Protein AF-A0A9D9JN97-F1 (afdb_monomer_lite)

Foldseek 3Di:
DPPPDDDDPPDQADPPPRHGQWDADPPPRDTGGLPDQADPVPRDGDDRPVDPPPPPPPPDVVVVVCVVVPDDPPDDDPDDDDDPDPPDDDDPPDDPDDDDDDDDDDDDDDD

pLDDT: mean 71.77, std 16.31, range [49.97, 95.75]

Radius of gyration: 35.33 Å; chains: 1; bounding box: 67×77×44 Å

Sequence (111 aa):
PHCQRPVQDDFQFCPYCRAPLKQLCIACGRLLSLDWPHCPYCGTRQPTEEGGVTVQERRSPLEAVQRVLGRTPGGRRPETPLPENEATTLPPGWSRSRRENEPDTSELPRA

Structure (mmCIF, N/CA/C/O backbone):
data_AF-A0A9D9JN97-F1
#
_entry.id   AF-A0A9D9JN97-F1
#
loop_
_atom_site.group_PDB
_atom_site.id
_atom_site.type_symbol
_atom_site.label_atom_id
_atom_site.label_alt_id
_atom_site.label_comp_id
_atom_site.label_asym_id
_atom_site.label_entity_id
_atom_site.label_seq_id
_atom_site.pdbx_PDB_ins_code
_atom_site.Cartn_x
_atom_site.Cartn_y
_atom_site.Cartn_z
_atom_site.occupancy
_atom_site.B_iso_or_equiv
_atom_site.auth_seq_id
_atom_site.auth_comp_id
_atom_site.auth_asym_id
_atom_site.auth_atom_id
_atom_site.pdbx_PDB_model_num
ATOM 1 N N . PRO A 1 1 ? 0.350 -3.932 12.314 1.00 62.53 1 PRO A N 1
ATOM 2 C CA . PRO A 1 1 ? -0.650 -3.024 12.942 1.00 62.53 1 PRO A CA 1
ATOM 3 C C . PRO A 1 1 ? -0.327 -2.840 14.435 1.00 62.53 1 PRO A C 1
ATOM 5 O O . PRO A 1 1 ? -0.243 -3.830 15.149 1.00 62.53 1 PRO A O 1
ATOM 8 N N . HIS A 1 2 ? -0.067 -1.609 14.892 1.00 71.44 2 HIS A N 1
ATOM 9 C CA . HIS A 1 2 ? 0.570 -1.375 16.202 1.00 71.44 2 HIS A CA 1
ATOM 10 C C . HIS A 1 2 ? -0.420 -1.117 17.352 1.00 71.44 2 HIS A C 1
ATOM 12 O O . HIS A 1 2 ? -0.147 -1.464 18.492 1.00 71.44 2 HIS A O 1
ATOM 18 N N . CYS A 1 3 ? -1.590 -0.535 17.065 1.00 87.38 3 CYS A N 1
ATOM 19 C CA . CYS A 1 3 ? -2.533 -0.119 18.108 1.00 87.38 3 CYS A CA 1
ATOM 20 C C . CYS A 1 3 ? -3.540 -1.197 18.543 1.00 87.38 3 CYS A C 1
ATOM 22 O O . CYS A 1 3 ? -4.233 -0.971 19.528 1.00 87.38 3 CYS A O 1
ATOM 24 N N . GLN A 1 4 ? -3.646 -2.317 17.809 1.00 82.38 4 GLN A N 1
ATOM 25 C CA . GLN A 1 4 ? -4.538 -3.467 18.074 1.00 82.38 4 GLN A CA 1
ATOM 26 C C . GLN A 1 4 ? -6.012 -3.112 18.376 1.00 82.38 4 GLN A C 1
ATOM 28 O O . GLN A 1 4 ? -6.740 -3.888 18.986 1.00 82.38 4 GLN A O 1
ATOM 33 N N . ARG A 1 5 ? -6.473 -1.931 17.951 1.00 85.31 5 ARG A N 1
ATOM 34 C CA . ARG A 1 5 ? -7.856 -1.487 18.149 1.00 85.31 5 ARG A CA 1
ATOM 35 C C . ARG A 1 5 ? -8.774 -2.117 17.101 1.00 85.31 5 ARG A C 1
ATOM 37 O O . ARG A 1 5 ? -8.338 -2.275 15.958 1.00 85.31 5 ARG A O 1
ATOM 44 N N . PRO A 1 6 ? -10.035 -2.425 17.454 1.00 85.94 6 PRO A N 1
ATOM 45 C CA . PRO A 1 6 ? -11.013 -2.894 16.486 1.00 85.94 6 PRO A CA 1
ATOM 46 C C . PRO A 1 6 ? -11.269 -1.805 15.441 1.00 85.94 6 PRO A C 1
ATOM 48 O O . PRO A 1 6 ? -11.379 -0.618 15.756 1.00 85.94 6 PRO A O 1
ATOM 51 N N . VAL A 1 7 ? -11.333 -2.226 14.187 1.00 89.38 7 VAL A N 1
ATOM 52 C CA . VAL A 1 7 ? -11.551 -1.382 13.011 1.00 89.38 7 VAL A CA 1
ATOM 53 C C . VAL A 1 7 ? -12.581 -2.066 12.124 1.00 89.38 7 VAL A C 1
ATOM 55 O O . VAL A 1 7 ? -12.711 -3.288 12.161 1.00 89.38 7 VAL A O 1
ATOM 58 N N . GLN A 1 8 ? -13.335 -1.280 11.359 1.00 86.25 8 GLN A N 1
ATOM 59 C CA . GLN A 1 8 ? -14.292 -1.842 10.410 1.00 86.25 8 GLN A CA 1
ATOM 60 C C . GLN A 1 8 ? -13.574 -2.463 9.214 1.00 86.25 8 GLN A C 1
ATOM 62 O O . GLN A 1 8 ? -12.475 -2.043 8.846 1.00 86.25 8 GLN A O 1
ATOM 67 N N . ASP A 1 9 ? -14.226 -3.444 8.597 1.00 83.00 9 ASP A N 1
ATOM 68 C CA . ASP A 1 9 ? -13.666 -4.185 7.474 1.00 83.00 9 ASP A CA 1
ATOM 69 C C . ASP A 1 9 ? -13.484 -3.289 6.232 1.00 83.00 9 ASP A C 1
ATOM 71 O O . ASP A 1 9 ? -12.550 -3.469 5.467 1.00 83.00 9 ASP A O 1
ATOM 75 N N . ASP A 1 10 ? -14.273 -2.235 6.050 1.00 85.75 10 ASP A N 1
ATOM 76 C CA . ASP A 1 10 ? -14.145 -1.352 4.879 1.00 85.75 10 ASP A CA 1
ATOM 77 C C . ASP A 1 10 ? -12.983 -0.344 4.966 1.00 85.75 10 ASP A C 1
ATOM 79 O O . ASP A 1 10 ? -12.741 0.438 4.042 1.00 85.75 10 ASP A O 1
ATOM 83 N N . PHE A 1 11 ? -12.254 -0.312 6.084 1.00 89.19 11 PHE A N 1
ATOM 84 C CA . PHE A 1 11 ? -11.258 0.726 6.328 1.00 89.19 11 PHE A CA 1
ATOM 85 C C . PHE A 1 11 ? -9.928 0.386 5.648 1.00 89.19 11 PHE A C 1
ATOM 87 O O . PHE A 1 11 ? -9.265 -0.591 5.983 1.00 89.19 11 PHE A O 1
ATOM 94 N N . GLN A 1 12 ? -9.491 1.253 4.731 1.00 89.44 12 GLN A N 1
ATOM 95 C CA . GLN A 1 12 ? -8.163 1.164 4.107 1.00 89.44 12 GLN A CA 1
ATOM 96 C C . GLN A 1 12 ? -7.030 1.513 5.076 1.00 89.44 12 GLN A C 1
ATOM 98 O O . GLN A 1 12 ? -5.958 0.913 5.025 1.00 89.44 12 GLN A O 1
ATOM 103 N N . PHE A 1 13 ? -7.284 2.449 5.991 1.00 90.19 13 PHE A N 1
ATOM 104 C CA . PHE A 1 13 ? -6.316 2.929 6.970 1.00 90.19 13 PHE A CA 1
ATOM 105 C C . PHE A 1 13 ? -6.901 2.879 8.374 1.00 90.19 13 PHE A C 1
ATOM 107 O O . PHE A 1 13 ? -8.076 3.173 8.596 1.00 90.19 13 PHE A O 1
ATOM 114 N N . CYS A 1 14 ? -6.059 2.552 9.349 1.00 90.75 14 CYS A N 1
ATOM 115 C CA . CYS A 1 14 ? -6.445 2.576 10.748 1.00 90.75 14 CYS A CA 1
ATOM 116 C C . CYS A 1 14 ? -6.668 4.029 11.220 1.00 90.75 14 CYS A C 1
ATOM 118 O O . CYS A 1 14 ? -5.737 4.831 11.137 1.00 90.75 14 CYS A O 1
ATOM 120 N N . PRO A 1 15 ? -7.826 4.381 11.806 1.00 89.94 15 PRO A N 1
ATOM 121 C CA . PRO A 1 15 ? -8.100 5.746 12.263 1.00 89.94 15 PRO A CA 1
ATOM 122 C C . PRO A 1 15 ? -7.253 6.146 13.480 1.00 89.94 15 PRO A C 1
ATOM 124 O O . PRO A 1 15 ? -7.073 7.328 13.750 1.00 89.94 15 PRO A O 1
ATOM 127 N N . TYR A 1 16 ? -6.712 5.171 14.215 1.00 91.81 16 TYR A N 1
ATOM 128 C CA . TYR A 1 16 ? -5.962 5.419 15.447 1.00 91.81 16 TYR A CA 1
ATOM 129 C C . TYR A 1 16 ? -4.459 5.552 15.223 1.00 91.81 16 TYR A C 1
ATOM 131 O O . TYR A 1 16 ? -3.808 6.365 15.870 1.00 91.81 16 TYR A O 1
ATOM 139 N N . CYS A 1 17 ? -3.888 4.741 14.329 1.00 91.25 17 CYS A N 1
ATOM 140 C CA . CYS A 1 17 ? -2.442 4.725 14.096 1.00 91.25 17 CYS A CA 1
ATOM 141 C C . CYS A 1 17 ? -2.042 4.981 12.642 1.00 91.25 17 CYS A C 1
ATOM 143 O O . CYS A 1 17 ? -0.854 4.946 12.343 1.00 91.25 17 CYS A O 1
ATOM 145 N N . ARG A 1 18 ? -3.006 5.213 11.739 1.00 90.06 18 ARG A N 1
ATOM 146 C CA . ARG A 1 18 ? -2.795 5.468 10.301 1.00 90.06 18 ARG A CA 1
ATOM 147 C C . ARG A 1 18 ? -2.045 4.365 9.547 1.00 90.06 18 ARG A C 1
ATOM 149 O O . ARG A 1 18 ? -1.623 4.576 8.418 1.00 90.06 18 ARG A O 1
ATOM 156 N N . ALA A 1 19 ? -1.906 3.181 10.147 1.00 89.31 19 ALA A N 1
ATOM 157 C CA . ALA A 1 19 ? -1.339 2.026 9.463 1.00 89.31 19 ALA A CA 1
ATOM 158 C C . ALA A 1 19 ? -2.281 1.582 8.333 1.00 89.31 19 ALA A C 1
ATOM 160 O O . ALA A 1 19 ? -3.501 1.607 8.544 1.00 89.31 19 ALA A O 1
ATOM 161 N N . PRO A 1 20 ? -1.750 1.165 7.173 1.00 88.69 20 PRO A N 1
ATOM 162 C CA . PRO A 1 20 ? -2.564 0.540 6.145 1.00 88.69 20 PRO A CA 1
ATOM 163 C C . PRO A 1 20 ? -3.124 -0.778 6.693 1.00 88.69 20 PRO A C 1
ATOM 165 O O . PRO A 1 20 ? -2.459 -1.495 7.446 1.00 88.69 20 PRO A O 1
ATOM 168 N N . LEU A 1 21 ? -4.378 -1.059 6.361 1.00 89.56 21 LEU A N 1
ATOM 169 C CA . LEU A 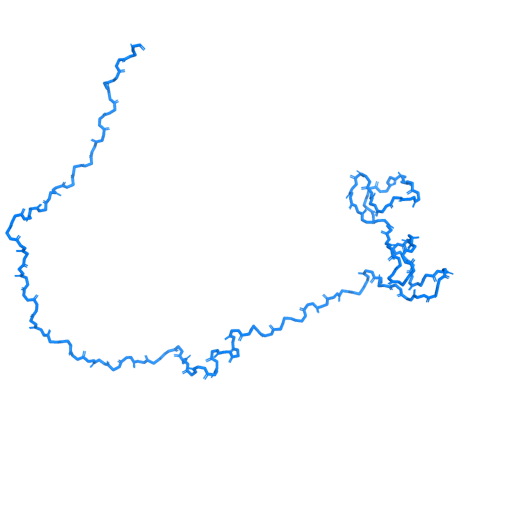1 21 ? -5.089 -2.277 6.759 1.00 89.56 21 LEU A CA 1
ATOM 170 C C . LEU A 1 21 ? -5.473 -3.110 5.539 1.00 89.56 21 LEU A C 1
ATOM 172 O O . LEU A 1 21 ? -5.470 -4.340 5.595 1.00 89.56 21 LEU A O 1
ATOM 176 N N . LYS A 1 22 ? -5.791 -2.430 4.434 1.00 90.69 22 LYS A N 1
ATOM 177 C CA . LYS A 1 22 ? -6.242 -3.036 3.187 1.00 90.69 22 LYS A CA 1
ATOM 178 C C . LYS A 1 22 ? -5.609 -2.355 1.986 1.00 90.69 22 LYS A C 1
ATOM 180 O O . LYS A 1 22 ? -5.276 -1.174 2.039 1.00 90.69 22 LYS A O 1
ATOM 185 N N . GLN A 1 23 ? -5.489 -3.108 0.903 1.00 91.06 23 GLN A N 1
ATOM 186 C CA . GLN A 1 23 ? -5.002 -2.652 -0.391 1.00 91.06 23 GLN A CA 1
ATOM 187 C C . GLN A 1 23 ? -6.013 -2.991 -1.488 1.00 91.06 23 GLN A C 1
ATOM 189 O O . GLN A 1 23 ? -6.800 -3.930 -1.365 1.00 91.06 23 GLN A O 1
ATOM 194 N N . LEU A 1 24 ? -6.013 -2.212 -2.566 1.00 92.62 24 LEU A N 1
ATOM 195 C CA . LEU A 1 24 ? -6.814 -2.521 -3.745 1.00 92.62 24 LEU A CA 1
ATOM 196 C C . LEU A 1 24 ? -6.084 -3.551 -4.602 1.00 92.62 24 LEU A C 1
ATOM 198 O O . LEU A 1 24 ? -4.873 -3.469 -4.790 1.00 92.62 24 LEU A O 1
ATOM 202 N N . CYS A 1 25 ? -6.833 -4.493 -5.167 1.00 93.50 25 CYS A N 1
ATOM 203 C CA . CYS A 1 25 ? -6.281 -5.440 -6.118 1.00 93.50 25 CYS A CA 1
ATOM 204 C C . CYS A 1 25 ? -5.734 -4.715 -7.350 1.00 93.50 25 CYS A C 1
ATOM 206 O O . CYS A 1 25 ? -6.486 -4.011 -8.027 1.00 93.50 25 CYS A O 1
ATOM 208 N N . ILE A 1 26 ? -4.479 -4.989 -7.713 1.00 93.81 26 ILE A N 1
ATOM 209 C CA . ILE A 1 26 ? -3.831 -4.388 -8.894 1.00 93.81 26 ILE A CA 1
ATOM 210 C C . ILE A 1 26 ? -4.515 -4.721 -10.233 1.00 93.81 26 ILE A C 1
ATOM 212 O O . ILE A 1 26 ? -4.252 -4.057 -11.228 1.00 93.81 26 ILE A O 1
ATOM 216 N N . ALA A 1 27 ? -5.376 -5.744 -10.271 1.00 95.12 27 ALA A N 1
ATOM 217 C CA . ALA A 1 27 ? -6.093 -6.153 -11.479 1.00 95.12 27 ALA A CA 1
ATOM 218 C C . ALA A 1 27 ? -7.574 -5.756 -11.470 1.00 95.12 27 ALA A C 1
ATOM 220 O O . ALA A 1 27 ? -8.064 -5.208 -12.451 1.00 95.12 27 ALA A O 1
ATOM 221 N N . CYS A 1 28 ? -8.307 -6.050 -10.389 1.00 95.75 28 CYS A N 1
ATOM 222 C CA . CYS A 1 28 ? -9.761 -5.844 -10.346 1.00 95.75 28 CYS A CA 1
ATOM 223 C C . CYS A 1 28 ? -10.210 -4.657 -9.484 1.00 95.75 28 CYS A C 1
ATOM 225 O O . CYS A 1 28 ? -11.402 -4.365 -9.440 1.00 95.75 28 CYS A O 1
ATOM 227 N N . GLY A 1 29 ? -9.296 -4.002 -8.761 1.00 92.50 29 GLY A N 1
ATOM 228 C CA . GLY A 1 29 ? -9.607 -2.850 -7.913 1.00 92.50 29 GLY A CA 1
ATOM 229 C C . GLY A 1 29 ? -10.450 -3.161 -6.672 1.00 92.50 29 GLY A C 1
ATOM 230 O O . GLY A 1 29 ? -10.893 -2.238 -6.000 1.00 92.50 29 GLY A O 1
ATOM 231 N N . ARG A 1 30 ? -10.699 -4.437 -6.341 1.00 91.19 30 ARG A N 1
ATOM 232 C CA . ARG A 1 30 ? -11.417 -4.798 -5.107 1.00 91.19 30 ARG A CA 1
ATOM 233 C C . ARG A 1 30 ? -10.542 -4.615 -3.878 1.00 91.19 30 ARG A C 1
ATOM 235 O O . ARG A 1 30 ? -9.339 -4.849 -3.938 1.00 91.19 30 ARG A O 1
ATOM 242 N N . LEU A 1 31 ? -11.173 -4.258 -2.766 1.00 91.94 31 LEU A N 1
ATOM 243 C CA . LEU A 1 31 ? -10.506 -4.089 -1.485 1.00 91.94 31 LEU A CA 1
ATOM 244 C C . LEU A 1 31 ? -10.143 -5.454 -0.877 1.00 91.94 31 LEU A C 1
ATOM 246 O O . LEU A 1 31 ? -10.997 -6.332 -0.753 1.00 91.94 31 LEU A O 1
ATOM 250 N N . LEU A 1 32 ? -8.871 -5.633 -0.528 1.00 91.81 32 LEU A N 1
ATOM 251 C CA . LEU A 1 32 ? -8.284 -6.875 -0.022 1.00 91.81 32 LEU A CA 1
ATOM 252 C C . LEU A 1 32 ? -7.441 -6.599 1.225 1.00 91.81 32 LEU A C 1
ATOM 254 O O . LEU A 1 32 ? -6.876 -5.519 1.373 1.00 91.81 32 LEU A O 1
ATOM 258 N N . SER A 1 33 ? -7.317 -7.588 2.106 1.00 88.81 33 SER A N 1
ATOM 259 C CA . SER A 1 33 ? -6.395 -7.522 3.245 1.00 88.81 33 SER A CA 1
ATOM 260 C C . SER A 1 33 ? -4.936 -7.577 2.784 1.00 88.81 33 SER A C 1
ATOM 262 O O . SER A 1 33 ? -4.625 -8.212 1.778 1.00 88.81 33 SER A O 1
ATOM 264 N N . LEU A 1 34 ? -4.034 -6.924 3.523 1.00 87.44 34 LEU A N 1
ATOM 265 C CA . LEU A 1 34 ? -2.606 -6.864 3.177 1.00 87.44 34 LEU A CA 1
ATOM 266 C C . LEU A 1 34 ? -1.908 -8.235 3.200 1.00 87.44 34 LEU A C 1
ATOM 268 O O . LEU A 1 34 ? -0.998 -8.458 2.410 1.00 87.44 34 LEU A O 1
ATOM 272 N N . ASP A 1 35 ? -2.364 -9.155 4.052 1.00 85.31 35 ASP A N 1
ATOM 273 C CA . ASP A 1 35 ? -1.800 -10.505 4.204 1.00 85.31 35 ASP A CA 1
ATOM 274 C C . ASP A 1 35 ? -2.188 -11.479 3.078 1.00 85.31 35 ASP A C 1
ATOM 276 O O . ASP A 1 35 ? -1.876 -12.668 3.141 1.00 85.31 35 ASP A O 1
ATOM 280 N N . TRP A 1 36 ? -2.928 -11.026 2.062 1.00 89.00 36 TRP A N 1
ATOM 281 C CA . TRP A 1 36 ? -3.414 -11.904 1.002 1.00 89.00 36 TRP A CA 1
ATOM 282 C C . TRP A 1 36 ? -2.480 -11.922 -0.210 1.00 89.00 36 TRP A C 1
ATOM 284 O O . TRP A 1 36 ? -2.446 -10.954 -0.970 1.00 89.00 36 TRP A O 1
ATOM 294 N N . PRO A 1 37 ? -1.784 -13.047 -0.477 1.00 89.75 37 PRO A N 1
ATOM 295 C CA . PRO A 1 37 ? -0.853 -13.135 -1.599 1.00 89.75 37 PRO A CA 1
ATOM 296 C C . PRO A 1 37 ? -1.562 -13.200 -2.957 1.00 89.75 37 PRO A C 1
ATOM 298 O O . PRO A 1 37 ? -0.958 -12.886 -3.979 1.00 89.75 37 PRO A O 1
ATOM 301 N N . HIS A 1 38 ? -2.832 -13.611 -2.995 1.00 92.69 38 HIS A N 1
ATOM 302 C CA . HIS A 1 38 ? -3.635 -13.710 -4.213 1.00 92.69 38 HIS A CA 1
ATOM 303 C C . HIS A 1 38 ? -5.042 -13.164 -3.968 1.00 92.69 38 HIS A C 1
ATOM 305 O O . HIS A 1 38 ? -5.634 -13.379 -2.911 1.00 92.69 38 HIS A O 1
ATOM 311 N N . CYS A 1 39 ? -5.600 -12.479 -4.964 1.00 94.00 39 CYS A N 1
ATOM 312 C CA . CYS A 1 39 ? -6.986 -12.029 -4.926 1.00 94.00 39 CYS A CA 1
ATOM 313 C C . CYS A 1 39 ? -7.935 -13.227 -5.125 1.00 94.00 39 CYS A C 1
ATOM 315 O O . CYS A 1 39 ? -7.824 -13.889 -6.154 1.00 94.00 39 CYS A O 1
ATOM 317 N N . PRO A 1 40 ? -8.922 -13.494 -4.252 1.00 91.81 40 PRO A N 1
ATOM 318 C CA . PRO A 1 40 ? -9.861 -14.603 -4.456 1.00 91.81 40 PRO A CA 1
ATOM 319 C C . PRO A 1 40 ? -10.907 -14.304 -5.530 1.00 91.81 40 PRO A C 1
ATOM 321 O O . PRO A 1 40 ? -11.597 -15.205 -5.987 1.00 91.81 40 PRO A O 1
ATOM 324 N N . TYR A 1 41 ? -11.058 -13.035 -5.915 1.00 93.69 41 TYR A N 1
ATOM 325 C CA . TYR A 1 41 ? -12.048 -12.631 -6.905 1.00 93.69 41 TYR A CA 1
ATOM 326 C C . TYR A 1 41 ? -11.526 -12.799 -8.332 1.00 93.69 41 TYR A C 1
ATOM 328 O O . TYR A 1 41 ? -12.301 -13.126 -9.222 1.00 93.69 41 TYR A O 1
ATOM 336 N N . CYS A 1 42 ? -10.230 -12.565 -8.567 1.00 95.19 42 CYS A N 1
ATOM 337 C CA . CYS A 1 42 ? -9.639 -12.633 -9.909 1.00 95.19 42 CYS A CA 1
ATOM 338 C C . CYS A 1 42 ? -8.384 -13.512 -10.020 1.00 95.19 42 CYS A C 1
ATOM 340 O O . CYS A 1 42 ? -7.840 -13.648 -11.110 1.00 95.19 42 CYS A O 1
ATOM 342 N N . GLY A 1 43 ? -7.869 -14.062 -8.919 1.00 93.88 43 GLY A N 1
ATOM 343 C CA . GLY A 1 43 ? -6.669 -14.907 -8.896 1.00 93.88 43 GLY A CA 1
ATOM 344 C C . GLY A 1 43 ? -5.336 -14.164 -9.041 1.00 93.88 43 GLY A C 1
AT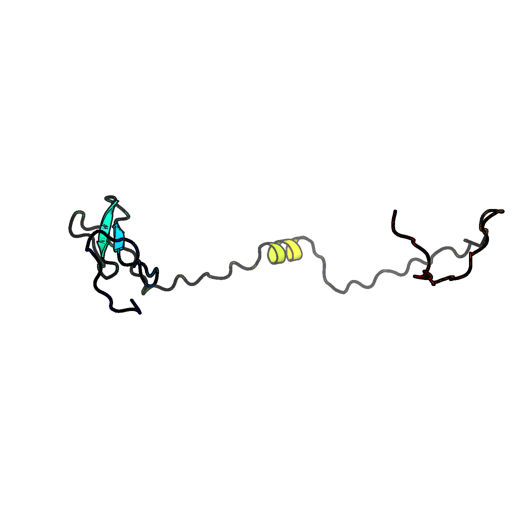OM 345 O O . GLY A 1 43 ? -4.281 -14.785 -8.963 1.00 93.88 43 GLY A O 1
ATOM 346 N N . THR A 1 44 ? -5.341 -12.840 -9.233 1.00 95.56 44 THR A N 1
ATOM 347 C CA . THR A 1 44 ? -4.101 -12.073 -9.440 1.00 95.56 44 THR A CA 1
ATOM 348 C C . THR A 1 44 ? -3.245 -12.041 -8.173 1.00 95.56 44 THR A C 1
ATOM 350 O O . THR A 1 44 ? -3.745 -11.714 -7.091 1.00 95.56 44 THR A O 1
ATOM 353 N N . ARG A 1 45 ? -1.944 -12.323 -8.315 1.00 94.00 45 ARG A N 1
ATOM 354 C CA . ARG A 1 45 ? -0.950 -12.225 -7.237 1.00 94.00 45 ARG A CA 1
ATOM 355 C C . ARG A 1 45 ? -0.764 -10.769 -6.803 1.00 94.00 45 ARG A C 1
ATOM 357 O O . ARG A 1 45 ? -0.562 -9.903 -7.651 1.00 94.00 45 ARG A O 1
ATOM 364 N N . GLN A 1 46 ? -0.849 -10.509 -5.503 1.00 92.81 46 GLN A N 1
ATOM 365 C CA . GLN A 1 46 ? -0.658 -9.179 -4.929 1.00 92.81 46 GLN A CA 1
ATOM 366 C C . GLN A 1 46 ? 0.793 -8.989 -4.467 1.00 92.81 46 GLN A C 1
ATOM 368 O O . GLN A 1 46 ? 1.449 -9.962 -4.081 1.00 92.81 46 GLN A O 1
ATOM 373 N N . PRO A 1 47 ? 1.314 -7.754 -4.514 1.00 82.75 47 PRO A N 1
ATOM 374 C CA . PRO A 1 47 ? 2.571 -7.426 -3.863 1.00 82.75 47 PRO A CA 1
ATOM 375 C C . PRO A 1 47 ? 2.371 -7.490 -2.341 1.00 82.75 47 PRO A C 1
ATOM 377 O O . PRO A 1 47 ? 1.623 -6.702 -1.766 1.00 82.75 47 PRO A O 1
ATOM 380 N N . THR A 1 48 ? 3.007 -8.461 -1.688 1.00 76.25 48 THR A N 1
ATOM 381 C CA . THR A 1 48 ? 3.086 -8.524 -0.227 1.00 76.25 48 THR A CA 1
ATOM 382 C C . THR A 1 48 ? 4.274 -7.685 0.248 1.00 76.25 48 THR A C 1
ATOM 384 O O . THR A 1 48 ? 5.349 -7.698 -0.355 1.00 76.25 48 THR A O 1
ATOM 387 N N . GLU A 1 49 ? 4.082 -6.922 1.326 1.00 68.50 49 GLU A N 1
ATOM 388 C CA . GLU A 1 49 ? 5.040 -5.912 1.824 1.00 68.50 49 GLU A CA 1
ATOM 389 C C . GLU A 1 49 ? 6.339 -6.529 2.396 1.00 68.50 49 GLU A C 1
ATOM 391 O O . GLU A 1 49 ? 7.273 -5.830 2.775 1.00 68.50 49 GLU A O 1
ATOM 396 N N . GLU A 1 50 ? 6.420 -7.858 2.429 1.00 60.56 50 GLU A N 1
ATOM 397 C CA . GLU A 1 50 ? 7.581 -8.662 2.829 1.00 60.56 50 GLU A CA 1
ATOM 398 C C . GLU A 1 50 ? 8.700 -8.716 1.768 1.00 60.56 50 GLU A C 1
ATOM 400 O O . GLU A 1 50 ? 9.803 -9.188 2.044 1.00 60.56 50 GLU A O 1
ATOM 405 N N . GLY A 1 51 ? 8.465 -8.179 0.568 1.00 54.88 51 GLY A N 1
ATOM 406 C CA . GLY A 1 51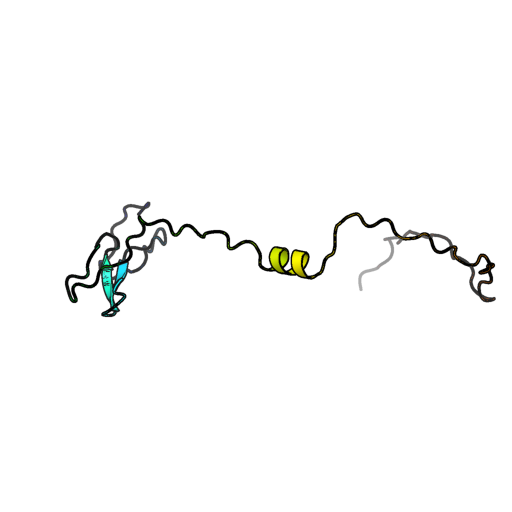 ? 9.480 -8.021 -0.472 1.00 54.88 51 GLY A CA 1
ATOM 407 C C . GLY A 1 51 ? 10.066 -6.614 -0.490 1.00 54.88 51 GLY A C 1
ATOM 408 O O . GLY A 1 51 ? 9.625 -5.781 -1.278 1.00 54.88 51 GLY A O 1
ATOM 409 N N . GLY A 1 52 ? 11.072 -6.350 0.349 1.00 51.88 52 GLY A N 1
ATOM 410 C CA . GLY A 1 52 ? 11.818 -5.093 0.330 1.00 51.88 52 GLY A CA 1
ATOM 411 C C . GLY A 1 52 ? 12.288 -4.753 -1.085 1.00 51.88 52 GLY A C 1
ATOM 412 O O . GLY A 1 52 ? 13.137 -5.440 -1.654 1.00 51.88 52 GLY A O 1
ATOM 413 N N . VAL A 1 53 ? 11.729 -3.686 -1.659 1.00 50.16 53 VAL A N 1
ATOM 414 C CA . VAL A 1 53 ? 12.242 -3.086 -2.888 1.00 50.16 53 VAL A CA 1
ATOM 415 C C . VAL A 1 53 ? 13.641 -2.585 -2.562 1.00 50.16 53 VAL A C 1
ATOM 417 O O . VAL A 1 53 ? 13.813 -1.535 -1.944 1.00 50.16 53 VAL A O 1
ATOM 420 N N . THR A 1 54 ? 14.660 -3.351 -2.946 1.00 52.75 54 THR A N 1
ATOM 421 C CA . THR A 1 54 ? 16.024 -2.844 -2.952 1.00 52.75 54 THR A CA 1
ATOM 422 C C . THR A 1 54 ? 16.059 -1.781 -4.039 1.00 52.75 54 THR A C 1
ATOM 424 O O . THR A 1 54 ? 16.056 -2.068 -5.238 1.00 52.75 54 THR A O 1
ATOM 427 N N . VAL A 1 55 ? 16.007 -0.516 -3.624 1.00 59.00 55 VAL A N 1
ATOM 428 C CA . VAL A 1 55 ? 16.375 0.593 -4.497 1.00 59.00 55 VAL A CA 1
ATOM 429 C C . VAL A 1 55 ? 17.854 0.383 -4.795 1.00 59.00 55 VAL A C 1
ATOM 431 O O . VAL A 1 55 ? 18.726 0.788 -4.035 1.00 59.00 55 VAL A O 1
ATOM 434 N N . GLN A 1 56 ? 18.137 -0.361 -5.862 1.00 62.03 56 GLN A N 1
ATOM 435 C CA . GLN A 1 56 ? 19.471 -0.466 -6.424 1.00 62.03 56 GLN A CA 1
ATOM 436 C C . GLN A 1 56 ? 19.840 0.946 -6.867 1.00 62.03 56 GLN A C 1
ATOM 438 O O . GLN A 1 56 ? 19.293 1.448 -7.854 1.00 62.03 56 GLN A O 1
ATOM 443 N N . GLU A 1 57 ? 20.708 1.584 -6.080 1.00 63.78 57 GLU A N 1
ATOM 444 C CA . GLU A 1 57 ? 21.340 2.869 -6.351 1.00 63.78 57 GLU A CA 1
ATOM 445 C C . GLU A 1 57 ? 21.883 2.830 -7.782 1.00 63.78 57 GLU A C 1
ATOM 447 O O . GLU A 1 57 ? 22.924 2.238 -8.091 1.00 63.78 57 GLU A O 1
ATOM 452 N N . ARG A 1 58 ? 21.114 3.405 -8.704 1.00 65.44 58 ARG A N 1
ATOM 453 C CA . ARG A 1 58 ? 21.538 3.584 -10.084 1.00 65.44 58 ARG A CA 1
ATOM 454 C C . ARG A 1 58 ? 22.685 4.571 -9.991 1.00 65.44 58 ARG A C 1
ATOM 456 O O . ARG A 1 58 ? 22.431 5.746 -9.748 1.00 65.44 58 ARG A O 1
ATOM 463 N N . ARG A 1 59 ? 23.918 4.067 -10.119 1.00 62.38 59 ARG A N 1
ATOM 464 C CA . ARG A 1 59 ? 25.165 4.843 -10.222 1.00 62.38 59 ARG A CA 1
ATOM 465 C C . ARG A 1 59 ? 24.844 6.189 -10.847 1.00 62.38 59 ARG A C 1
ATOM 467 O O . ARG A 1 59 ? 24.305 6.237 -11.956 1.00 62.38 59 ARG A O 1
ATOM 474 N N . SER A 1 60 ? 25.050 7.233 -10.061 1.00 66.12 60 SER A N 1
ATOM 475 C CA . SER A 1 60 ? 24.462 8.536 -10.308 1.00 66.12 60 SER A CA 1
ATOM 476 C C . SER A 1 60 ? 24.757 8.987 -11.756 1.00 66.12 60 SER A C 1
ATOM 478 O O . SER A 1 60 ? 25.906 8.889 -12.197 1.00 66.12 60 SER A O 1
ATOM 480 N N . PRO A 1 61 ? 23.764 9.453 -12.545 1.00 67.38 61 PRO A N 1
ATOM 481 C CA . PRO A 1 61 ? 23.986 9.848 -13.945 1.00 67.38 61 PRO A CA 1
ATOM 482 C C . PRO A 1 61 ? 25.133 10.857 -14.121 1.00 67.38 61 PRO A C 1
ATOM 484 O O . PRO A 1 61 ? 25.836 10.861 -15.128 1.00 67.38 61 PRO A O 1
ATOM 487 N N . LEU A 1 62 ? 25.368 11.669 -13.091 1.00 64.06 62 LEU A N 1
ATOM 488 C CA . LEU A 1 62 ? 26.476 12.613 -12.962 1.00 64.06 62 LEU A CA 1
ATOM 489 C C . LEU A 1 62 ? 27.868 11.957 -13.050 1.00 64.06 62 LEU A C 1
ATOM 491 O O . LEU A 1 62 ? 28.743 12.522 -13.705 1.00 64.06 62 LEU A O 1
ATOM 495 N N . GLU A 1 63 ? 28.097 10.777 -12.468 1.00 66.25 63 GLU A N 1
ATOM 496 C CA . GLU A 1 63 ? 29.400 10.094 -12.568 1.00 66.25 63 GLU A CA 1
ATOM 497 C C . GLU A 1 63 ? 29.700 9.601 -13.988 1.00 66.25 63 GLU A C 1
ATOM 499 O O . GLU A 1 63 ? 30.852 9.623 -14.433 1.00 66.25 63 GLU A O 1
ATOM 504 N N . ALA A 1 64 ? 28.671 9.158 -14.717 1.00 68.62 64 ALA A N 1
ATOM 505 C CA . ALA A 1 64 ? 28.813 8.774 -16.119 1.00 68.62 64 ALA A CA 1
ATOM 506 C C . ALA A 1 64 ? 29.165 9.997 -16.980 1.00 68.62 64 ALA A C 1
ATOM 508 O O . ALA A 1 64 ? 30.091 9.941 -17.790 1.00 68.62 64 ALA A O 1
ATOM 509 N N . VAL A 1 65 ? 28.495 11.127 -16.738 1.00 77.88 65 VAL A N 1
ATOM 510 C CA . VAL A 1 65 ? 28.760 12.396 -17.431 1.00 77.88 65 VAL A CA 1
ATOM 511 C C . VAL A 1 65 ? 30.170 12.926 -17.132 1.00 77.88 65 VAL A C 1
ATOM 513 O O . VAL A 1 65 ? 30.867 13.353 -18.050 1.00 77.88 65 VAL A O 1
ATOM 516 N N . GLN A 1 66 ? 30.649 12.849 -15.887 1.00 72.19 66 GLN A N 1
ATOM 517 C CA . GLN A 1 66 ? 31.997 13.314 -15.523 1.00 72.19 66 GLN A CA 1
ATOM 518 C C . GLN A 1 66 ? 33.117 12.534 -16.223 1.00 72.19 66 GLN A C 1
ATOM 520 O O . GLN A 1 66 ? 34.113 13.138 -16.626 1.00 72.19 66 GLN A O 1
ATOM 525 N N . ARG A 1 67 ? 32.947 11.218 -16.422 1.00 66.69 67 ARG A N 1
ATOM 526 C CA . ARG A 1 67 ? 33.907 10.402 -17.187 1.00 66.69 67 ARG A CA 1
ATOM 527 C C . ARG A 1 67 ? 33.946 10.781 -18.666 1.00 66.69 67 ARG A C 1
ATOM 529 O O . ARG A 1 67 ? 35.027 10.803 -19.244 1.00 66.69 67 ARG A O 1
ATOM 536 N N . VAL A 1 68 ? 32.796 11.109 -19.257 1.00 72.88 68 VAL A N 1
ATOM 537 C CA . VAL A 1 68 ? 32.713 11.557 -20.659 1.00 72.88 68 VAL A CA 1
ATOM 538 C C . VAL A 1 68 ? 33.377 12.925 -20.847 1.00 72.88 68 VAL A C 1
ATOM 540 O O . VAL A 1 68 ? 34.037 13.149 -21.856 1.00 72.88 68 VAL A O 1
ATOM 543 N N . LEU A 1 69 ? 33.257 13.829 -19.869 1.00 72.81 69 LEU A N 1
ATOM 544 C CA . LEU A 1 69 ? 33.797 15.193 -19.957 1.00 72.81 69 LEU A CA 1
ATOM 545 C C . LEU A 1 69 ? 35.292 15.322 -19.598 1.00 72.81 69 LEU A C 1
ATOM 547 O O . LEU A 1 69 ? 35.819 16.433 -19.628 1.00 72.81 69 LEU A O 1
ATOM 551 N N . GLY A 1 70 ? 35.987 14.235 -19.238 1.00 61.44 70 GLY A N 1
ATOM 552 C CA . GLY A 1 70 ? 37.450 14.220 -19.068 1.00 61.44 70 GLY A CA 1
ATOM 553 C C . GLY A 1 70 ? 38.021 15.146 -17.980 1.00 61.44 70 GLY A C 1
ATOM 554 O O . GLY A 1 70 ? 39.227 15.386 -17.950 1.00 61.44 70 GLY A O 1
ATOM 555 N N . ARG A 1 71 ? 37.195 15.682 -17.072 1.00 60.16 71 ARG A N 1
ATOM 556 C CA . ARG A 1 71 ? 37.655 16.531 -15.961 1.00 60.16 71 ARG A CA 1
ATOM 557 C C . ARG A 1 71 ? 38.215 15.662 -14.835 1.00 60.16 71 ARG A C 1
ATOM 559 O O . ARG A 1 71 ? 37.480 15.227 -13.954 1.00 60.16 71 ARG A O 1
ATOM 566 N N . THR A 1 72 ? 39.523 15.435 -14.833 1.00 57.72 72 THR A N 1
ATOM 567 C CA . THR A 1 72 ? 40.223 14.953 -13.638 1.00 57.72 72 THR A CA 1
ATOM 568 C C . THR A 1 72 ? 40.290 16.077 -12.591 1.00 57.72 72 THR A C 1
ATOM 570 O O . THR A 1 72 ? 40.663 17.207 -12.925 1.00 57.72 72 THR A O 1
ATOM 573 N N . PRO A 1 73 ? 39.954 15.827 -11.312 1.00 54.72 73 PRO A N 1
ATOM 574 C CA . PRO A 1 73 ? 40.280 16.767 -10.253 1.00 54.72 73 PRO A CA 1
ATOM 575 C C . PRO A 1 73 ? 41.788 16.657 -10.005 1.00 54.72 73 PRO A C 1
ATOM 577 O O . PRO A 1 73 ? 42.253 15.681 -9.427 1.00 54.72 73 PRO A O 1
ATOM 580 N N . GLY A 1 74 ? 42.565 17.616 -10.514 1.00 57.62 74 GLY A N 1
ATOM 581 C CA . GLY A 1 74 ? 44.021 17.637 -10.309 1.00 57.62 74 GLY A CA 1
ATOM 582 C C . GLY A 1 74 ? 44.880 18.143 -11.468 1.00 57.62 74 GLY A C 1
ATOM 583 O O . GLY A 1 74 ? 46.100 18.017 -11.407 1.00 57.62 74 GLY A O 1
ATOM 584 N N . GLY A 1 75 ? 44.299 18.724 -12.520 1.00 50.50 75 GLY A N 1
ATOM 585 C CA . GLY A 1 75 ? 45.083 19.404 -13.552 1.00 50.50 75 GLY A CA 1
ATOM 586 C C . GLY A 1 75 ? 45.721 20.684 -13.007 1.00 50.50 75 GLY A C 1
ATOM 587 O O . GLY A 1 75 ? 45.029 21.681 -12.811 1.00 50.50 75 GLY A O 1
ATOM 588 N N . ARG A 1 76 ? 47.039 20.661 -12.763 1.00 55.06 76 ARG A N 1
ATOM 589 C CA . ARG A 1 76 ? 47.847 21.870 -12.539 1.00 55.06 76 ARG A CA 1
ATOM 590 C C . ARG A 1 76 ? 47.580 22.854 -13.679 1.00 55.06 76 ARG A C 1
ATOM 592 O O . ARG A 1 76 ? 47.782 22.526 -14.845 1.00 55.06 76 ARG A O 1
ATOM 599 N N . ARG A 1 77 ? 47.109 24.048 -13.327 1.00 51.62 77 ARG A N 1
ATOM 600 C CA . ARG A 1 77 ? 46.956 25.169 -14.256 1.00 51.62 77 ARG A CA 1
ATOM 601 C C . ARG A 1 77 ? 48.350 25.527 -14.794 1.00 51.62 77 ARG A C 1
ATOM 603 O O . ARG A 1 77 ? 49.229 25.737 -13.963 1.00 51.62 77 ARG A O 1
ATOM 610 N N . PRO A 1 78 ? 48.579 25.611 -16.117 1.00 55.19 78 PRO A N 1
ATOM 611 C CA . PRO A 1 78 ? 49.763 26.284 -16.628 1.00 55.19 78 PRO A CA 1
ATOM 612 C C . PRO A 1 78 ? 49.717 27.727 -16.124 1.00 55.19 78 PRO A C 1
ATOM 614 O O . PRO A 1 78 ? 48.745 28.446 -16.361 1.00 55.19 78 PRO A O 1
ATOM 617 N N . GLU A 1 79 ? 50.718 28.114 -15.348 1.00 53.12 79 GLU A N 1
ATOM 618 C CA . GLU A 1 79 ? 50.935 29.483 -14.903 1.00 53.12 79 GLU A CA 1
ATOM 619 C C . GLU A 1 79 ? 51.219 30.371 -16.121 1.00 53.12 79 GLU A C 1
ATOM 621 O O . GLU A 1 79 ? 52.325 30.437 -16.643 1.00 53.12 79 GLU A O 1
ATOM 626 N N . THR A 1 80 ? 50.183 31.025 -16.640 1.00 54.44 80 THR A N 1
ATOM 627 C CA . THR A 1 80 ? 50.369 32.169 -17.533 1.00 54.44 80 THR A CA 1
ATOM 628 C C . THR A 1 80 ? 50.836 33.343 -16.668 1.00 54.44 80 THR A C 1
ATOM 630 O O . THR A 1 80 ? 50.122 33.680 -15.718 1.00 54.44 80 THR A O 1
ATOM 633 N N . PRO A 1 81 ? 51.994 33.972 -16.941 1.00 53.88 81 PRO A N 1
ATOM 634 C CA . PRO A 1 81 ? 52.392 35.175 -16.222 1.00 53.88 81 PRO A CA 1
ATOM 635 C C . PRO A 1 81 ? 51.376 36.279 -16.533 1.00 53.88 81 PRO A C 1
ATOM 637 O O . PRO A 1 81 ? 51.120 36.571 -17.703 1.00 53.88 81 PRO A O 1
ATOM 640 N N . LEU A 1 82 ? 50.759 36.858 -15.501 1.00 57.28 82 LEU A N 1
ATOM 641 C CA . LEU A 1 82 ? 49.974 38.083 -15.658 1.00 57.28 82 LEU A CA 1
ATOM 642 C C . LEU A 1 82 ? 50.929 39.243 -15.990 1.00 57.28 82 LEU A C 1
ATOM 644 O O . LEU A 1 82 ? 51.981 39.332 -15.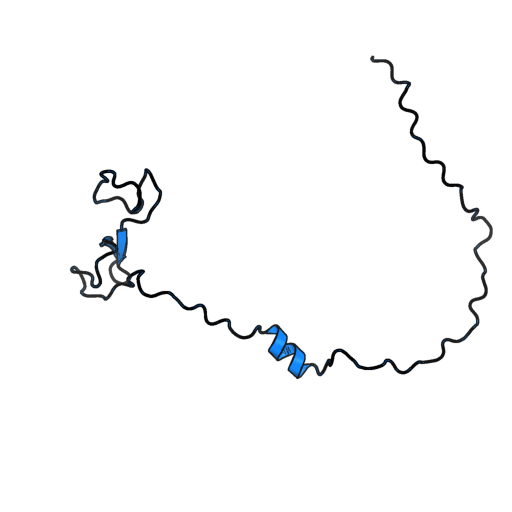357 1.00 57.28 82 LEU A O 1
ATOM 648 N N . PRO A 1 83 ? 50.583 40.149 -16.922 1.00 52.97 83 PRO A N 1
ATOM 649 C CA . PRO A 1 83 ? 51.337 41.381 -17.100 1.00 52.97 83 PRO A CA 1
ATOM 650 C C . PRO A 1 83 ? 51.154 42.295 -15.880 1.00 52.97 83 PRO A C 1
ATOM 652 O O . PRO A 1 83 ? 50.044 42.627 -15.467 1.00 52.97 83 PRO A O 1
ATOM 655 N N . GLU A 1 84 ? 52.280 42.678 -15.291 1.00 57.34 84 GLU A N 1
ATOM 656 C CA . GLU A 1 84 ? 52.418 43.553 -14.130 1.00 57.34 84 GLU A CA 1
ATOM 657 C C . GLU A 1 84 ? 52.313 45.034 -14.513 1.00 57.34 84 GLU A C 1
ATOM 659 O O . GLU A 1 84 ? 53.289 45.773 -14.476 1.00 57.34 84 GLU A O 1
ATOM 664 N N . ASN A 1 85 ? 51.128 45.516 -14.882 1.00 65.69 85 ASN A N 1
ATOM 665 C CA . ASN A 1 85 ? 50.913 46.964 -14.945 1.00 65.69 85 ASN A CA 1
ATOM 666 C C . ASN A 1 85 ? 49.449 47.382 -14.798 1.00 65.69 85 ASN A C 1
ATOM 668 O O . ASN A 1 85 ? 48.876 48.016 -15.678 1.00 65.69 85 ASN A O 1
ATOM 672 N N . GLU A 1 86 ? 48.877 47.145 -13.620 1.00 49.97 86 GLU A N 1
ATOM 673 C CA . GLU A 1 86 ? 47.669 47.852 -13.176 1.00 49.97 86 GLU A CA 1
ATOM 674 C C . GLU A 1 86 ? 48.003 48.656 -11.920 1.00 49.97 86 GLU A C 1
ATOM 676 O O . GLU A 1 86 ? 47.552 48.396 -10.804 1.00 49.97 86 GLU A O 1
ATOM 681 N N . ALA A 1 87 ? 48.898 49.625 -12.106 1.00 51.66 87 ALA A N 1
ATOM 682 C CA . ALA A 1 87 ? 49.165 50.637 -11.107 1.00 51.66 87 ALA A CA 1
ATOM 683 C C . ALA A 1 87 ? 47.864 51.388 -10.802 1.00 51.66 87 ALA A C 1
ATOM 685 O O . ALA A 1 87 ? 47.355 52.156 -11.613 1.00 51.66 87 ALA A O 1
ATOM 686 N N . THR A 1 88 ? 47.339 51.120 -9.608 1.00 58.28 88 THR A N 1
ATOM 687 C CA . THR A 1 88 ? 46.738 52.081 -8.683 1.00 58.28 88 THR A CA 1
ATOM 688 C C . THR A 1 88 ? 46.424 53.446 -9.311 1.00 58.28 88 THR A C 1
ATOM 690 O O . THR A 1 88 ? 47.241 54.358 -9.366 1.00 58.28 88 THR A O 1
ATOM 693 N N . THR A 1 89 ? 45.210 53.625 -9.808 1.00 54.66 89 THR A N 1
ATOM 694 C CA . THR A 1 89 ? 44.622 54.962 -9.896 1.00 54.66 89 THR A CA 1
ATOM 695 C C . THR A 1 89 ? 43.159 54.806 -9.590 1.00 54.66 89 THR A C 1
ATOM 697 O O . THR A 1 89 ? 42.357 54.340 -10.393 1.00 54.66 89 THR A O 1
ATOM 700 N N . LEU A 1 90 ? 42.826 55.154 -8.361 1.00 57.28 90 LEU A N 1
ATOM 701 C CA . LEU A 1 90 ? 41.446 55.328 -7.991 1.00 57.28 90 LEU A CA 1
ATOM 702 C C . LEU A 1 90 ? 40.982 56.694 -8.511 1.00 57.28 90 LEU A C 1
ATOM 704 O O . LEU A 1 90 ? 41.793 57.622 -8.572 1.00 57.28 90 LEU A O 1
ATOM 708 N N . PRO A 1 91 ? 39.708 56.837 -8.896 1.00 52.81 91 PRO A N 1
ATOM 709 C CA . PRO A 1 91 ? 39.211 58.087 -9.453 1.00 52.81 91 PRO A CA 1
ATOM 710 C C . PRO A 1 91 ? 39.286 59.225 -8.417 1.00 52.81 91 PRO A C 1
ATOM 712 O O . PRO A 1 91 ? 39.076 58.984 -7.225 1.00 52.81 91 PRO A O 1
ATOM 715 N N . PRO A 1 92 ? 39.550 60.479 -8.824 1.00 51.38 92 PRO A N 1
ATOM 716 C CA . PRO A 1 92 ? 39.497 61.611 -7.905 1.00 51.38 92 PRO A CA 1
ATOM 717 C C . PRO A 1 92 ? 38.067 61.774 -7.364 1.00 51.38 92 PRO A C 1
ATOM 719 O O . PRO A 1 92 ? 37.117 61.885 -8.135 1.00 51.38 92 PRO A O 1
ATOM 722 N N . GLY A 1 93 ? 37.916 61.767 -6.035 1.00 55.94 93 GLY A N 1
ATOM 723 C CA . GLY A 1 93 ? 36.634 61.982 -5.344 1.00 55.94 93 GLY A CA 1
ATOM 724 C C . GLY A 1 93 ? 36.207 60.877 -4.373 1.00 55.94 93 GLY A C 1
ATOM 725 O O . GLY A 1 93 ? 35.245 61.059 -3.632 1.00 55.94 93 GLY A O 1
ATOM 726 N N . TRP A 1 94 ? 36.914 59.749 -4.328 1.00 52.47 94 TRP A N 1
ATOM 727 C CA . TRP A 1 94 ? 36.589 58.653 -3.415 1.00 52.47 94 TRP A CA 1
ATOM 728 C C . TRP A 1 94 ? 37.498 58.688 -2.156 1.00 52.47 94 TRP A C 1
ATOM 730 O O . TRP A 1 94 ? 38.707 58.474 -2.201 1.00 52.47 94 TRP A O 1
ATOM 740 N N . SER A 1 95 ? 36.926 58.980 -0.991 1.00 64.81 95 SER A N 1
ATOM 741 C CA . SER A 1 95 ? 37.607 58.835 0.305 1.00 64.81 95 SER A CA 1
ATOM 742 C C . SER A 1 95 ? 36.997 57.632 1.018 1.00 64.81 95 SER A C 1
ATOM 744 O O . SER A 1 95 ? 35.775 57.542 1.112 1.00 64.81 95 SER A O 1
ATOM 746 N N . ARG A 1 96 ? 37.810 56.687 1.518 1.00 59.53 96 ARG A N 1
ATOM 747 C CA . ARG A 1 96 ? 37.297 55.567 2.332 1.00 59.53 96 ARG A CA 1
ATOM 748 C C . ARG A 1 96 ? 36.713 56.118 3.631 1.00 59.53 96 ARG A C 1
ATOM 750 O O . ARG A 1 96 ? 37.463 56.452 4.547 1.00 59.53 96 ARG A O 1
ATOM 757 N N . SER A 1 97 ? 35.389 56.178 3.723 1.00 58.16 97 SER A N 1
ATOM 758 C CA . SER A 1 97 ? 34.716 56.508 4.973 1.00 58.16 97 SER A CA 1
ATOM 759 C C . SER A 1 97 ? 34.913 55.388 5.996 1.00 58.16 97 SER A C 1
ATOM 761 O O . SER A 1 97 ? 34.612 54.216 5.770 1.00 58.16 97 SER A O 1
ATOM 763 N N . ARG A 1 98 ? 35.514 55.822 7.100 1.00 58.12 98 ARG A N 1
ATOM 764 C CA . ARG A 1 98 ? 35.630 55.248 8.440 1.00 58.12 98 ARG A CA 1
ATOM 765 C C . ARG A 1 98 ? 34.454 54.329 8.819 1.00 58.12 98 ARG A C 1
ATOM 767 O O . ARG A 1 98 ? 33.300 54.646 8.567 1.00 58.12 98 ARG A O 1
ATOM 774 N N . ARG A 1 99 ? 34.758 53.191 9.461 1.00 59.00 99 ARG A N 1
ATOM 775 C CA . ARG A 1 99 ? 33.764 52.349 10.151 1.00 59.00 99 ARG A CA 1
ATOM 776 C C . ARG A 1 99 ? 33.192 53.137 11.334 1.00 59.00 99 ARG A C 1
ATOM 778 O O . ARG A 1 99 ? 33.848 53.208 12.367 1.00 59.00 99 ARG A O 1
ATOM 785 N N . GLU A 1 100 ? 31.992 53.679 11.1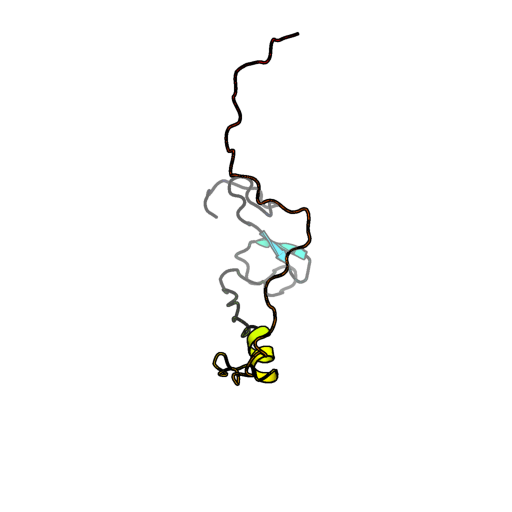86 1.00 52.16 100 GLU A N 1
ATOM 786 C CA . GLU A 1 100 ? 31.161 54.186 12.285 1.00 52.16 100 GLU A CA 1
ATOM 787 C C . GLU A 1 100 ? 29.958 53.245 12.420 1.00 52.16 100 GLU A C 1
ATOM 789 O O . GLU A 1 100 ? 28.958 53.351 11.719 1.00 52.16 100 GLU A O 1
ATOM 794 N N . ASN A 1 101 ? 30.141 52.229 13.263 1.00 54.50 101 ASN A N 1
ATOM 795 C CA . ASN A 1 101 ? 29.084 51.389 13.812 1.00 54.50 101 ASN A CA 1
ATOM 796 C C . ASN A 1 101 ? 28.656 52.058 15.122 1.00 54.50 101 ASN A C 1
ATOM 798 O O . ASN A 1 101 ? 29.442 52.012 16.060 1.00 54.50 101 ASN A O 1
ATOM 802 N N . GLU A 1 102 ? 27.465 52.649 15.184 1.00 56.16 102 GLU A N 1
ATOM 803 C CA . GLU A 1 102 ? 26.625 52.653 16.392 1.00 56.16 102 GLU A CA 1
ATOM 804 C C . GLU A 1 102 ? 25.233 53.230 16.070 1.00 56.16 102 GLU A C 1
ATOM 806 O O . GLU A 1 102 ? 25.125 54.398 15.699 1.00 56.16 102 GLU A O 1
ATOM 811 N N . PRO A 1 103 ? 24.150 52.441 16.169 1.00 51.22 103 PRO A N 1
ATOM 812 C CA . PRO A 1 103 ? 22.804 52.985 16.290 1.00 51.22 103 PRO A CA 1
ATOM 813 C C . PRO A 1 103 ? 22.508 53.299 17.768 1.00 51.22 103 PRO A C 1
ATOM 815 O O . PRO A 1 103 ? 22.231 52.392 18.555 1.00 51.22 103 PRO A O 1
ATOM 818 N N . ASP A 1 104 ? 22.551 54.582 18.144 1.00 51.41 104 ASP A N 1
ATOM 819 C CA . ASP A 1 104 ? 22.083 55.038 19.461 1.00 51.41 104 ASP A CA 1
ATOM 820 C C . ASP A 1 104 ? 20.559 54.856 19.560 1.00 51.41 104 ASP A C 1
ATOM 822 O O . ASP A 1 104 ? 19.776 55.387 18.767 1.00 51.41 104 ASP A O 1
ATOM 826 N N . THR A 1 105 ? 20.150 54.015 20.505 1.00 60.56 105 THR A N 1
ATOM 827 C CA . THR A 1 105 ? 18.775 53.559 20.721 1.00 60.56 105 THR A CA 1
ATOM 828 C C . THR A 1 105 ? 18.170 54.327 21.896 1.00 60.56 105 THR A C 1
ATOM 830 O O . THR A 1 105 ? 17.972 53.730 22.952 1.00 60.56 105 THR A O 1
ATOM 833 N N . SER A 1 106 ? 17.894 55.632 21.752 1.00 60.47 106 SER A N 1
ATOM 834 C CA . SER A 1 106 ? 17.447 56.417 22.926 1.00 60.47 106 SER A CA 1
ATOM 835 C C . SER A 1 106 ? 16.306 57.429 22.740 1.00 60.47 106 SER A C 1
ATOM 837 O O . SER A 1 106 ? 15.771 57.865 23.750 1.00 60.47 106 SER A O 1
ATOM 839 N N . GLU A 1 107 ? 15.852 57.801 21.535 1.00 62.09 107 GLU A N 1
ATOM 840 C CA . GLU A 1 107 ? 15.021 59.024 21.400 1.00 62.09 107 GLU A CA 1
ATOM 841 C C . GLU A 1 107 ? 13.805 58.872 20.452 1.00 62.09 107 GLU A C 1
ATOM 843 O O . GLU A 1 107 ? 13.763 59.464 19.375 1.00 62.09 107 GLU A O 1
ATOM 848 N N . LEU A 1 108 ? 12.768 58.114 20.837 1.00 56.31 108 LEU A N 1
ATOM 849 C CA . LEU A 1 108 ? 11.444 58.213 20.189 1.00 56.31 108 L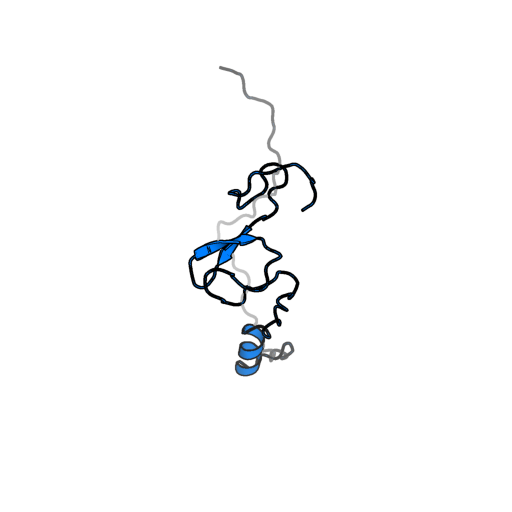EU A CA 1
ATOM 850 C C . LEU A 1 108 ? 10.322 58.421 21.227 1.00 56.31 108 LEU A C 1
ATOM 852 O O . LEU A 1 108 ? 9.959 57.471 21.926 1.00 56.31 108 LEU A O 1
ATOM 856 N N . PRO A 1 109 ? 9.730 59.630 21.333 1.00 51.94 109 PRO A N 1
ATOM 857 C CA . PRO A 1 109 ? 8.516 59.851 22.114 1.00 51.94 109 PRO A CA 1
ATOM 858 C C . PRO A 1 109 ? 7.279 59.272 21.402 1.00 51.94 109 PRO A C 1
ATOM 860 O O . PRO A 1 109 ? 7.100 59.434 20.195 1.00 51.94 109 PRO A O 1
ATOM 863 N N . ARG A 1 110 ? 6.409 58.600 22.170 1.00 55.59 110 ARG A N 1
ATOM 864 C CA . ARG A 1 110 ? 5.086 58.125 21.724 1.00 55.59 110 ARG A CA 1
ATOM 865 C C . ARG A 1 110 ? 4.177 59.330 21.462 1.00 55.59 110 ARG A C 1
ATOM 867 O O . ARG A 1 110 ? 3.938 60.107 22.384 1.00 55.59 110 ARG A O 1
ATOM 874 N N . ALA A 1 111 ? 3.681 59.441 20.232 1.00 53.06 111 ALA A N 1
ATOM 875 C CA . ALA A 1 111 ? 2.520 60.249 19.865 1.00 53.06 111 ALA A CA 1
ATOM 876 C C . ALA A 1 111 ? 1.261 59.372 19.843 1.00 53.06 111 ALA A C 1
ATOM 878 O O . ALA A 1 111 ? 1.400 58.167 19.518 1.00 53.06 111 ALA A O 1
#

Secondary structure (DSSP, 8-state):
--S-----TT-SB-TTT--B-EEE-TTT--EEETT-SB-TTT-PBP--TTS---------HHHHHHHHTT--TT-PPP-PPPPS-----PPTT------------------